Protein AF-A0A5R2MU80-F1 (afdb_monomer_lite)

Foldseek 3Di:
DVVVVVVVCVVVPHLLQAKDKDWAQQDPPPRATDMDIDRPDDPPPVCPPVPQRRCNRVQLSVLVCCVRGVVNPVVSVVSVVVVVVCVVQLADRPSPHDPPGD

pLDDT: mean 88.99, std 12.0, range [54.53, 98.62]

Structure (mmCIF, N/CA/C/O backbone):
data_AF-A0A5R2MU80-F1
#
_entry.id   AF-A0A5R2MU80-F1
#
loop_
_atom_site.group_PDB
_atom_site.id
_atom_site.type_symbol
_atom_site.label_atom_id
_atom_site.label_alt_id
_atom_site.label_comp_id
_atom_site.label_asym_id
_atom_site.label_entity_id
_atom_site.label_seq_id
_atom_site.pdbx_PDB_ins_code
_atom_site.Cartn_x
_atom_site.Cartn_y
_atom_site.Cartn_z
_atom_site.occupancy
_atom_site.B_iso_or_equiv
_atom_site.auth_seq_id
_atom_site.auth_comp_id
_atom_site.auth_asym_id
_atom_site.auth_atom_id
_atom_site.pdbx_PDB_model_num
ATOM 1 N N . GLY A 1 1 ? -6.663 12.376 -14.728 1.00 57.12 1 GLY A N 1
ATOM 2 C CA . GLY A 1 1 ? -5.970 11.432 -13.841 1.00 57.12 1 GLY A CA 1
ATOM 3 C C . GLY A 1 1 ? -6.558 11.608 -12.474 1.00 57.12 1 GLY A C 1
ATOM 4 O O . GLY A 1 1 ? -7.574 10.987 -12.227 1.00 57.12 1 GLY A O 1
ATOM 5 N N . ASP A 1 2 ? -6.031 12.579 -11.736 1.00 64.12 2 ASP A N 1
ATOM 6 C CA . ASP A 1 2 ? -6.426 13.005 -10.383 1.00 64.12 2 ASP A CA 1
ATOM 7 C C . ASP A 1 2 ? -7.927 12.885 -10.057 1.00 64.12 2 ASP A C 1
ATOM 9 O O . ASP A 1 2 ? -8.331 11.991 -9.324 1.00 64.12 2 ASP A O 1
ATOM 13 N N . MET A 1 3 ? -8.793 13.669 -10.714 1.00 57.19 3 MET A N 1
ATOM 14 C CA . MET A 1 3 ? -10.239 13.616 -10.437 1.00 57.19 3 MET A CA 1
ATOM 15 C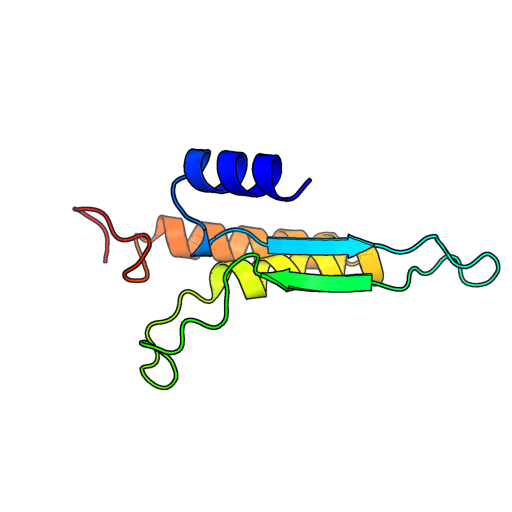 C . MET A 1 3 ? -10.881 12.243 -10.694 1.00 57.19 3 MET A C 1
ATOM 17 O O . MET A 1 3 ? -11.826 11.869 -10.011 1.00 57.19 3 MET A O 1
ATOM 21 N N . LEU A 1 4 ? -10.408 11.488 -11.690 1.00 65.12 4 LEU A N 1
ATOM 22 C CA . LEU A 1 4 ? -10.983 10.175 -12.002 1.00 65.12 4 LEU A CA 1
ATOM 23 C C . LEU A 1 4 ? -10.473 9.097 -11.042 1.00 65.12 4 LEU A C 1
ATOM 25 O O . LEU A 1 4 ? -11.243 8.209 -10.686 1.00 65.12 4 LEU A O 1
ATOM 29 N N . SER A 1 5 ? -9.211 9.178 -10.607 1.00 61.88 5 SER A N 1
ATOM 30 C CA . SER A 1 5 ? -8.675 8.296 -9.567 1.00 61.88 5 SER A CA 1
ATOM 31 C C . SER A 1 5 ? -9.337 8.553 -8.218 1.00 61.88 5 SER A C 1
ATOM 33 O O . SER A 1 5 ? -9.662 7.588 -7.537 1.00 61.88 5 SER A O 1
ATOM 35 N N . ASP A 1 6 ? -9.646 9.807 -7.880 1.00 65.19 6 ASP A N 1
ATOM 36 C CA . ASP A 1 6 ? -10.352 10.155 -6.639 1.00 65.19 6 ASP A CA 1
ATOM 37 C C . ASP A 1 6 ? -11.814 9.678 -6.648 1.00 65.19 6 ASP A C 1
ATOM 39 O O . ASP A 1 6 ? -12.339 9.202 -5.639 1.00 65.19 6 ASP A O 1
ATOM 43 N N . ILE A 1 7 ? -12.484 9.737 -7.804 1.00 67.31 7 ILE A N 1
ATOM 44 C CA . ILE A 1 7 ? -13.837 9.182 -7.958 1.00 67.31 7 ILE A CA 1
ATOM 45 C C . ILE A 1 7 ? -13.807 7.650 -7.877 1.00 67.31 7 ILE A C 1
ATOM 47 O O . ILE A 1 7 ? -14.642 7.056 -7.192 1.00 67.31 7 ILE A O 1
ATOM 51 N N . ALA A 1 8 ? -12.837 7.001 -8.528 1.00 61.78 8 ALA A N 1
ATOM 52 C CA . ALA A 1 8 ? -12.648 5.554 -8.423 1.00 61.78 8 ALA A CA 1
ATOM 53 C C . ALA A 1 8 ? -12.337 5.129 -6.978 1.00 61.78 8 ALA A C 1
ATOM 55 O O . ALA A 1 8 ? -12.857 4.120 -6.506 1.00 61.78 8 ALA A O 1
ATOM 56 N N . ALA A 1 9 ? -11.565 5.946 -6.259 1.00 58.97 9 ALA A N 1
ATOM 57 C CA . ALA A 1 9 ? -11.226 5.745 -4.862 1.00 58.97 9 ALA A CA 1
ATOM 58 C C . ALA A 1 9 ? -12.442 5.774 -3.929 1.00 58.97 9 ALA A C 1
ATOM 60 O O . ALA A 1 9 ? -12.566 4.950 -3.018 1.00 58.97 9 ALA A O 1
ATOM 61 N N . MET A 1 10 ? -13.357 6.715 -4.172 1.00 61.12 10 MET A N 1
ATOM 62 C CA . MET A 1 10 ? -14.629 6.793 -3.452 1.00 61.12 10 MET A CA 1
ATOM 63 C C . MET A 1 10 ? -15.559 5.625 -3.783 1.00 61.12 10 MET A C 1
ATOM 65 O O . MET A 1 10 ? -16.227 5.113 -2.888 1.00 61.12 10 MET A O 1
ATOM 69 N N . LEU A 1 11 ? -15.570 5.157 -5.035 1.00 54.53 11 LEU A N 1
ATOM 70 C CA . LEU A 1 11 ? -16.379 4.008 -5.463 1.00 54.53 11 LEU A CA 1
ATOM 71 C C . LEU A 1 11 ? -15.977 2.699 -4.769 1.00 54.53 11 LEU A C 1
ATOM 73 O O . LEU A 1 11 ? -16.846 1.879 -4.485 1.00 54.53 11 LEU A O 1
ATOM 77 N N . THR A 1 12 ? -14.691 2.507 -4.457 1.00 59.75 12 THR A N 1
ATOM 78 C CA . THR A 1 12 ? -14.203 1.324 -3.723 1.00 59.75 12 THR A CA 1
ATOM 79 C C . THR A 1 12 ? -14.426 1.398 -2.208 1.00 59.75 12 THR A C 1
ATOM 81 O O . THR A 1 12 ? -14.111 0.449 -1.496 1.00 59.75 12 THR A O 1
ATOM 84 N N . GLY A 1 13 ? -14.974 2.506 -1.699 1.00 57.75 13 GLY A N 1
ATOM 85 C CA . GLY A 1 13 ? -15.413 2.647 -0.309 1.00 57.75 13 GLY A CA 1
ATOM 86 C C . GLY A 1 13 ? -14.328 3.023 0.706 1.00 57.75 13 GLY A C 1
ATOM 87 O O . GLY A 1 13 ? -14.673 3.311 1.848 1.00 57.75 13 GLY A O 1
ATOM 88 N N . SER A 1 14 ? -13.042 3.075 0.331 1.00 66.75 14 SER A N 1
ATOM 89 C CA . SER A 1 14 ? -11.984 3.582 1.220 1.00 66.75 14 SER A CA 1
ATOM 90 C C . SER A 1 14 ? -10.730 4.065 0.490 1.00 66.75 14 SER A C 1
ATOM 92 O O . SER A 1 14 ? -10.051 3.292 -0.182 1.00 66.75 14 SER A O 1
ATOM 94 N N . ILE A 1 15 ? -10.363 5.332 0.717 1.00 71.75 15 ILE A N 1
ATOM 95 C CA . ILE A 1 15 ? -9.092 5.923 0.256 1.00 71.75 15 ILE A CA 1
ATOM 96 C C . ILE A 1 15 ? -7.890 5.301 0.986 1.00 71.75 15 ILE A C 1
ATOM 98 O O . ILE A 1 15 ? -6.820 5.164 0.395 1.00 71.75 15 ILE A O 1
ATOM 102 N N . GLY A 1 16 ? -8.057 4.876 2.246 1.00 76.75 16 GLY A N 1
ATOM 103 C CA . GLY A 1 16 ? -6.989 4.284 3.071 1.00 76.75 16 GLY A CA 1
ATOM 104 C C . GLY A 1 16 ? -6.452 2.948 2.544 1.00 76.75 16 GLY A C 1
ATOM 105 O O . GLY A 1 16 ? -5.437 2.446 3.025 1.00 76.75 16 GLY A O 1
ATOM 106 N N . MET A 1 17 ? -7.113 2.392 1.530 1.00 86.44 17 MET A N 1
ATOM 107 C CA . MET A 1 17 ? -6.797 1.108 0.910 1.00 86.44 17 MET A CA 1
ATOM 108 C C . MET A 1 17 ? -6.048 1.234 -0.417 1.00 86.44 17 MET A C 1
ATOM 110 O O . MET A 1 17 ? -5.607 0.222 -0.955 1.00 86.44 17 MET A O 1
ATOM 114 N N . LEU A 1 18 ? -5.922 2.442 -0.971 1.00 88.12 18 LEU A N 1
ATOM 115 C CA . LEU A 1 18 ? -5.524 2.623 -2.363 1.00 88.12 18 LEU A CA 1
ATOM 116 C C . LEU A 1 18 ? -4.034 2.899 -2.507 1.00 88.12 18 LEU A C 1
ATOM 118 O O . LEU A 1 18 ? -3.551 3.950 -2.068 1.00 88.12 18 LEU A O 1
ATOM 122 N N . PRO A 1 19 ? -3.299 1.989 -3.155 1.00 92.38 19 PRO A N 1
ATOM 123 C CA . PRO A 1 19 ? -1.901 2.212 -3.432 1.00 92.38 19 PRO A CA 1
ATOM 124 C C . PRO A 1 19 ? -1.723 3.004 -4.737 1.00 92.38 19 PRO A C 1
ATOM 126 O O . PRO A 1 19 ? -2.607 3.010 -5.597 1.00 92.38 19 PRO A O 1
ATOM 129 N N . SER A 1 20 ? -0.562 3.632 -4.931 1.00 92.25 20 SER A N 1
ATOM 130 C CA . SER A 1 20 ? -0.221 4.273 -6.209 1.00 92.25 20 SER A CA 1
ATOM 131 C C . SER A 1 20 ? 1.220 4.013 -6.657 1.00 92.25 20 SER A C 1
ATOM 133 O O . SER A 1 20 ? 2.113 3.719 -5.856 1.00 92.25 20 SER A O 1
ATOM 135 N N . ALA A 1 21 ? 1.435 4.085 -7.972 1.00 94.88 21 ALA A N 1
ATOM 136 C CA . ALA A 1 21 ? 2.738 3.935 -8.605 1.00 94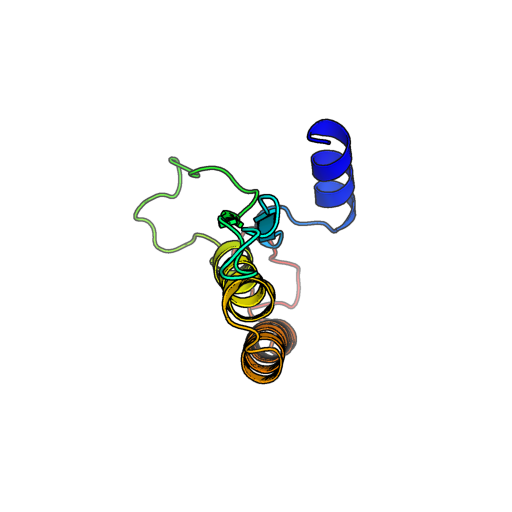.88 21 ALA A CA 1
ATOM 137 C C . ALA A 1 21 ? 2.911 4.970 -9.723 1.00 94.88 21 ALA A C 1
ATOM 139 O O . ALA A 1 21 ? 2.170 4.976 -10.707 1.00 94.88 21 ALA A O 1
ATOM 140 N N . SER A 1 22 ? 3.949 5.791 -9.609 1.00 94.31 22 SER A N 1
ATOM 141 C CA . SER A 1 22 ? 4.408 6.696 -10.661 1.00 94.31 22 SER A CA 1
ATOM 142 C C . SER A 1 22 ? 5.597 6.066 -11.379 1.00 94.31 22 SER A C 1
ATOM 144 O O . SER A 1 22 ? 6.712 6.040 -10.856 1.00 94.31 22 SER A O 1
ATOM 146 N N . LEU A 1 23 ? 5.361 5.526 -12.579 1.00 93.62 23 LEU A N 1
ATOM 147 C CA . LEU A 1 23 ? 6.355 4.771 -13.347 1.00 93.62 23 LEU A CA 1
ATOM 148 C C . LEU A 1 23 ? 6.937 5.605 -14.493 1.00 93.62 23 LEU A C 1
ATOM 150 O O . LEU A 1 23 ? 6.240 5.965 -15.441 1.00 93.62 23 LEU A O 1
ATOM 154 N N . GLY A 1 24 ? 8.245 5.847 -14.448 1.00 92.88 24 GLY A N 1
ATOM 155 C CA . GLY A 1 24 ? 8.983 6.439 -15.558 1.00 92.88 24 GLY A CA 1
ATOM 156 C C . GLY A 1 24 ? 9.142 5.488 -16.750 1.00 92.88 24 GLY A C 1
ATOM 157 O O . GLY A 1 24 ? 8.876 4.278 -16.681 1.00 92.88 24 GLY A O 1
ATOM 158 N N . ALA A 1 25 ? 9.628 6.039 -17.862 1.00 93.50 25 ALA A N 1
ATOM 159 C CA . ALA A 1 25 ? 10.017 5.247 -19.022 1.00 93.50 25 ALA A CA 1
ATOM 160 C C . ALA A 1 25 ? 11.146 4.254 -18.660 1.00 93.50 25 ALA A C 1
ATOM 162 O O . ALA A 1 25 ? 11.990 4.573 -17.814 1.00 93.50 25 ALA A O 1
ATOM 163 N N . PRO A 1 26 ? 11.191 3.062 -19.286 1.00 92.06 26 PRO A N 1
ATOM 164 C CA . PRO A 1 26 ? 12.319 2.155 -19.134 1.00 92.06 26 PRO A CA 1
ATOM 165 C C . PRO A 1 26 ? 13.605 2.814 -19.626 1.00 92.06 26 PRO A C 1
ATOM 167 O O . PRO A 1 26 ? 13.660 3.351 -20.732 1.00 92.06 26 PRO A O 1
ATOM 170 N N . ASP A 1 27 ? 14.656 2.728 -18.825 1.00 92.88 27 ASP A N 1
ATOM 171 C CA . ASP A 1 27 ? 15.989 3.132 -19.231 1.00 92.88 27 ASP A CA 1
ATOM 172 C C . ASP A 1 27 ? 16.468 2.253 -20.397 1.00 92.88 27 ASP A C 1
ATOM 174 O O . ASP A 1 27 ? 16.367 1.023 -20.368 1.00 92.88 27 ASP A O 1
ATOM 178 N N . ALA A 1 28 ? 16.994 2.882 -21.447 1.00 93.31 28 ALA A N 1
ATOM 179 C CA . ALA A 1 28 ? 17.316 2.190 -22.692 1.00 93.31 28 ALA A CA 1
ATOM 180 C C . ALA A 1 28 ? 18.372 1.085 -22.512 1.00 93.31 28 ALA A C 1
ATOM 182 O O . ALA A 1 28 ? 18.311 0.071 -23.219 1.00 93.31 28 ALA A O 1
ATOM 183 N N . LYS A 1 29 ? 19.300 1.273 -21.561 1.00 93.75 29 LYS A N 1
ATOM 184 C CA . LYS A 1 29 ? 20.443 0.386 -21.312 1.00 93.75 29 LYS A CA 1
ATOM 185 C C . LYS A 1 29 ? 20.120 -0.675 -20.267 1.00 93.75 29 LYS A C 1
ATOM 187 O O . LYS A 1 29 ? 20.360 -1.853 -20.493 1.00 93.75 29 LYS A O 1
ATOM 192 N N . THR A 1 30 ? 19.572 -0.259 -19.133 1.00 91.50 30 THR A N 1
ATOM 193 C CA . THR A 1 30 ? 19.337 -1.129 -17.972 1.00 91.50 30 THR A CA 1
ATOM 194 C C . THR A 1 30 ? 17.963 -1.789 -17.987 1.00 91.50 30 THR A C 1
ATOM 196 O O . THR A 1 30 ? 17.732 -2.703 -17.201 1.00 91.50 30 THR A O 1
ATOM 199 N N . LYS A 1 31 ? 17.041 -1.315 -18.840 1.00 88.75 31 LYS A N 1
ATOM 200 C CA . LYS A 1 31 ? 15.617 -1.701 -18.895 1.00 88.75 31 LYS A CA 1
ATOM 201 C C . LYS A 1 31 ? 14.830 -1.448 -17.601 1.00 88.75 31 LYS A C 1
ATOM 203 O O . LYS A 1 31 ? 13.628 -1.698 -17.568 1.00 88.75 31 LYS A O 1
ATOM 208 N N . LYS A 1 32 ? 15.469 -0.903 -16.562 1.00 87.81 32 LYS A N 1
ATOM 209 C CA . LYS A 1 32 ? 14.838 -0.529 -15.293 1.00 87.81 32 LYS A CA 1
ATOM 210 C C . LYS A 1 32 ? 14.102 0.797 -15.430 1.00 87.81 32 LYS A C 1
ATOM 212 O O . LYS A 1 32 ? 14.452 1.631 -16.260 1.00 87.81 32 LYS A O 1
ATOM 217 N N . ARG A 1 33 ? 13.094 1.012 -14.590 1.00 90.56 33 ARG A N 1
ATOM 218 C CA . ARG A 1 33 ? 12.343 2.270 -14.522 1.00 90.56 33 ARG A CA 1
ATOM 219 C C . ARG A 1 33 ? 12.757 3.041 -13.276 1.00 90.56 33 ARG A C 1
ATOM 221 O O . ARG A 1 33 ? 12.989 2.444 -12.228 1.00 90.56 33 ARG A O 1
ATOM 228 N N . LYS A 1 34 ? 12.799 4.369 -13.373 1.00 93.19 34 LYS A N 1
ATOM 229 C CA . LYS A 1 34 ? 12.668 5.212 -12.178 1.00 93.19 34 LYS A CA 1
ATOM 230 C C . LYS A 1 34 ? 11.205 5.151 -11.753 1.00 93.19 34 LYS A C 1
ATOM 232 O O . LYS A 1 34 ? 10.334 5.332 -12.603 1.00 93.19 34 LYS A O 1
ATOM 237 N N . ALA A 1 35 ? 10.946 4.866 -10.486 1.00 95.69 35 ALA A N 1
ATOM 238 C CA . ALA A 1 35 ? 9.595 4.698 -9.979 1.00 95.69 35 ALA A CA 1
ATOM 239 C C . ALA A 1 35 ? 9.464 5.291 -8.576 1.00 95.69 35 ALA A C 1
ATOM 241 O O . ALA A 1 35 ? 10.417 5.235 -7.796 1.00 95.69 35 ALA A O 1
ATOM 242 N N . LEU A 1 36 ? 8.287 5.836 -8.283 1.00 96.62 36 LEU A N 1
ATOM 243 C CA . LEU A 1 36 ? 7.861 6.263 -6.953 1.00 96.62 36 LEU A CA 1
ATOM 244 C C . LEU A 1 36 ? 6.582 5.501 -6.598 1.00 96.62 36 LEU A C 1
ATOM 246 O O . LEU A 1 36 ? 5.687 5.387 -7.434 1.00 96.62 36 LEU A O 1
ATOM 250 N N . TYR A 1 37 ? 6.522 4.973 -5.379 1.00 96.69 37 TYR A N 1
ATOM 251 C CA . TYR A 1 37 ? 5.377 4.234 -4.860 1.00 96.69 37 TYR A CA 1
ATOM 252 C C . TYR A 1 37 ? 4.948 4.877 -3.552 1.00 96.69 37 TYR A C 1
ATOM 254 O O . TYR A 1 37 ? 5.770 5.029 -2.647 1.00 96.69 37 TYR A O 1
ATOM 262 N N . GLU A 1 38 ? 3.682 5.254 -3.468 1.00 96.12 38 GLU A N 1
ATOM 263 C CA . GLU A 1 38 ? 3.123 5.975 -2.329 1.00 96.12 38 GLU A CA 1
ATOM 264 C C . GLU A 1 38 ? 1.621 5.687 -2.206 1.00 96.12 38 GLU A C 1
ATOM 266 O O . GLU A 1 38 ? 0.969 5.404 -3.218 1.00 96.12 38 GLU A O 1
ATOM 271 N N . PRO A 1 39 ? 1.047 5.732 -0.995 1.00 93.25 39 PRO A N 1
ATOM 272 C CA . PRO A 1 39 ? -0.394 5.647 -0.835 1.00 93.25 39 PRO A CA 1
ATOM 273 C C . PRO A 1 39 ? -1.062 6.882 -1.444 1.00 93.25 39 PRO A C 1
ATOM 275 O O . PRO A 1 39 ? -0.490 7.968 -1.438 1.00 93.25 39 PRO A O 1
ATOM 278 N N . VAL A 1 40 ? -2.302 6.735 -1.917 1.00 89.25 40 VAL A N 1
ATOM 279 C CA . VAL A 1 40 ? -3.082 7.881 -2.425 1.00 89.25 40 VAL A CA 1
ATOM 280 C C . VAL A 1 40 ? -3.483 8.834 -1.290 1.00 89.25 40 VAL A C 1
ATOM 282 O O . VAL A 1 40 ? -3.671 10.029 -1.508 1.00 89.25 40 VAL A O 1
ATOM 285 N N . HIS A 1 41 ? -3.632 8.326 -0.062 1.00 87.31 41 HIS A N 1
ATOM 286 C CA . HIS A 1 41 ? -4.032 9.155 1.071 1.00 87.31 41 HIS A CA 1
ATOM 287 C C . HIS A 1 41 ? -2.953 10.184 1.452 1.00 87.31 41 HIS A C 1
ATOM 289 O O . HIS A 1 41 ? -1.753 9.934 1.364 1.00 87.31 41 HIS A O 1
ATOM 295 N N . GLY A 1 42 ? -3.392 11.336 1.966 1.00 89.38 42 GLY A N 1
ATOM 296 C CA . GLY A 1 42 ? -2.500 12.372 2.490 1.00 89.38 42 GLY A CA 1
ATOM 297 C C . GLY A 1 42 ? -1.869 12.019 3.844 1.00 89.38 42 GLY A C 1
ATOM 298 O O . GLY A 1 42 ? -1.970 10.899 4.344 1.00 89.38 42 GLY A O 1
ATOM 299 N N . SER A 1 43 ? -1.240 13.010 4.476 1.00 91.06 43 SER A N 1
ATOM 300 C CA . SER A 1 43 ? -0.474 12.839 5.722 1.00 91.06 43 SER A CA 1
ATOM 301 C C . SER A 1 43 ? -1.308 12.626 6.993 1.00 91.06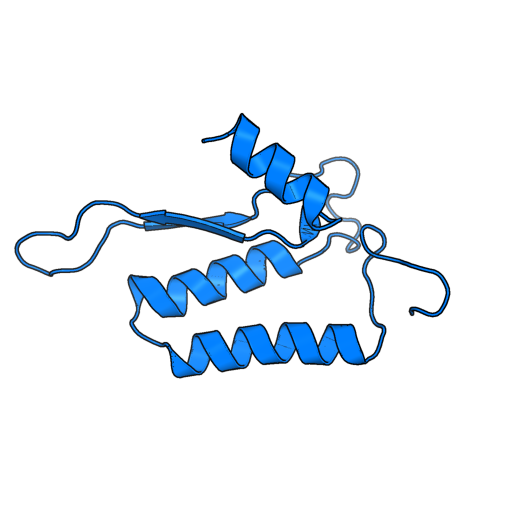 43 SER A C 1
ATOM 303 O O . SER A 1 43 ? -0.739 12.244 8.012 1.00 91.06 43 SER A O 1
ATOM 305 N N . ALA A 1 44 ? -2.622 12.885 6.950 1.00 91.06 44 ALA A N 1
ATOM 306 C CA . ALA A 1 44 ? -3.556 12.754 8.078 1.00 91.06 44 ALA A CA 1
ATOM 307 C C . ALA A 1 44 ? -3.000 13.329 9.413 1.00 91.06 44 ALA A C 1
ATOM 309 O O . ALA A 1 44 ? -2.805 12.601 10.394 1.00 91.06 44 ALA A O 1
ATOM 310 N N . PRO A 1 45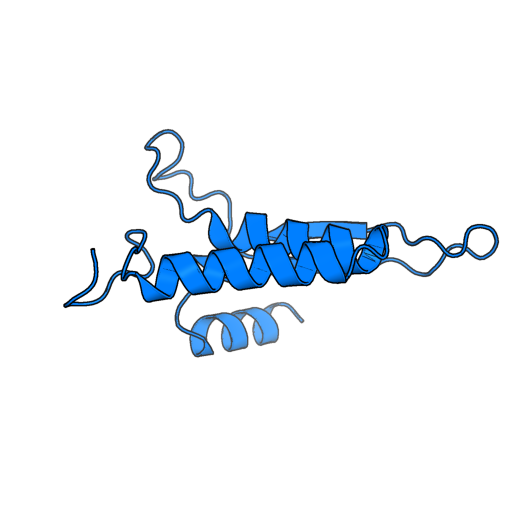 ? -2.685 14.642 9.460 1.00 91.44 45 PRO A N 1
ATOM 311 C CA . PRO A 1 45 ? -1.961 15.255 10.579 1.00 91.44 45 PRO A CA 1
ATOM 312 C C . PRO A 1 45 ? -2.733 15.210 11.905 1.00 91.44 45 PRO A C 1
ATOM 314 O O . PRO A 1 45 ? -2.133 15.213 12.976 1.00 91.44 45 PRO A O 1
ATOM 317 N N . ASP A 1 46 ? -4.058 15.133 11.845 1.00 93.06 46 ASP A N 1
ATOM 318 C CA . ASP A 1 46 ? -4.957 15.010 12.988 1.00 93.06 46 ASP A CA 1
ATOM 319 C C . ASP A 1 46 ? -4.826 13.665 13.725 1.00 93.06 46 ASP A C 1
ATOM 321 O O . ASP A 1 46 ? -5.156 13.590 14.914 1.00 93.06 46 ASP A O 1
ATOM 325 N N . ILE A 1 47 ? -4.317 12.614 13.069 1.00 93.62 47 ILE A N 1
ATOM 326 C CA . ILE A 1 47 ? -4.087 11.284 13.662 1.00 93.62 47 ILE A CA 1
ATOM 327 C C . ILE A 1 47 ? -2.609 10.875 13.739 1.00 93.62 47 ILE A C 1
ATOM 329 O O . ILE A 1 47 ? -2.295 9.800 14.263 1.00 93.62 47 ILE A O 1
ATOM 333 N N . ALA A 1 48 ? -1.694 11.723 13.268 1.00 95.19 48 ALA A N 1
ATOM 334 C CA . ALA A 1 48 ? -0.260 11.472 13.340 1.00 95.19 48 ALA A CA 1
ATOM 335 C C . ALA A 1 48 ? 0.194 11.222 14.793 1.00 95.19 48 ALA A C 1
ATOM 337 O O . ALA A 1 48 ? -0.218 11.908 15.728 1.00 95.19 48 ALA A O 1
ATOM 338 N N . GLY A 1 49 ? 1.024 10.194 14.993 1.00 95.69 49 GLY A N 1
ATOM 339 C CA . GLY A 1 49 ? 1.527 9.800 16.315 1.00 95.69 49 GLY A CA 1
ATOM 340 C C . GLY A 1 49 ? 0.528 9.051 17.208 1.00 95.69 49 GLY A C 1
ATOM 341 O O . GLY A 1 49 ? 0.903 8.635 18.300 1.00 95.69 49 GLY A O 1
ATOM 342 N N . LYS A 1 50 ? -0.717 8.828 16.762 1.00 95.38 50 LYS A N 1
ATOM 343 C CA . LYS A 1 50 ? -1.742 8.120 17.554 1.00 95.38 50 LYS A CA 1
ATOM 344 C C . LYS A 1 50 ? -1.780 6.606 17.326 1.00 95.38 50 LYS A C 1
ATOM 346 O O . LYS A 1 50 ? -2.511 5.918 18.024 1.00 95.38 50 LYS A O 1
ATOM 351 N N . GLY A 1 51 ? -1.035 6.089 16.345 1.00 93.88 51 GLY A N 1
ATOM 352 C CA . GLY A 1 51 ? -0.976 4.650 16.050 1.00 93.88 51 GLY A CA 1
ATOM 353 C C . GLY A 1 51 ? -2.268 4.054 15.475 1.00 93.88 51 GLY A C 1
ATOM 354 O O . GLY A 1 51 ? -2.456 2.848 15.553 1.00 93.88 51 GLY A O 1
ATOM 355 N N . ILE A 1 52 ? -3.158 4.883 14.917 1.00 93.69 52 ILE A N 1
ATOM 356 C CA . ILE A 1 52 ? -4.481 4.469 14.404 1.00 93.69 52 ILE A CA 1
ATOM 357 C C . ILE A 1 52 ? -4.633 4.610 12.882 1.00 93.69 52 ILE A C 1
ATOM 359 O O . ILE A 1 52 ? -5.731 4.435 12.361 1.00 93.69 52 ILE A O 1
ATOM 363 N N . ALA A 1 53 ? -3.566 4.986 12.173 1.00 94.06 53 ALA A N 1
ATOM 364 C CA . ALA A 1 53 ? -3.595 5.123 10.720 1.00 94.06 53 ALA A CA 1
ATOM 365 C C . ALA A 1 53 ? -3.710 3.749 10.045 1.00 94.06 53 ALA A C 1
ATOM 367 O O . ALA A 1 53 ? -3.101 2.783 10.504 1.00 94.06 53 ALA A O 1
ATOM 368 N N . ASN A 1 54 ? -4.452 3.679 8.939 1.00 94.44 54 ASN A N 1
ATOM 369 C CA . ASN A 1 54 ? -4.530 2.488 8.101 1.00 94.44 54 ASN A CA 1
ATOM 370 C C . ASN A 1 54 ? -3.227 2.302 7.310 1.00 94.44 54 ASN A C 1
ATOM 372 O O . ASN A 1 54 ? -2.911 3.150 6.475 1.00 94.44 54 ASN A O 1
ATOM 376 N N . PRO A 1 55 ? -2.457 1.223 7.534 1.00 95.44 55 PRO A N 1
ATOM 377 C CA . PRO A 1 55 ? -1.191 1.029 6.837 1.00 95.44 55 PRO A CA 1
ATOM 378 C C . PRO A 1 55 ? -1.357 0.393 5.447 1.00 95.44 55 PRO A C 1
ATOM 380 O O . PRO A 1 55 ? -0.374 0.282 4.711 1.00 95.44 55 PRO A O 1
ATOM 383 N N . ILE A 1 56 ? -2.561 -0.063 5.084 1.00 96.12 56 ILE A N 1
ATOM 384 C CA . ILE A 1 56 ? -2.761 -0.979 3.956 1.00 96.12 56 ILE A CA 1
ATOM 385 C C . ILE A 1 56 ? -2.347 -0.350 2.624 1.00 96.12 56 ILE A C 1
ATOM 387 O O . ILE A 1 56 ? -1.594 -0.983 1.885 1.00 96.12 56 ILE A O 1
ATOM 391 N N . ALA A 1 57 ? -2.749 0.890 2.329 1.00 95.00 57 ALA A N 1
ATOM 392 C CA . ALA A 1 57 ? -2.362 1.561 1.085 1.00 95.00 57 ALA A CA 1
ATOM 393 C C . ALA A 1 57 ? -0.836 1.647 0.899 1.00 95.00 57 ALA A C 1
ATOM 395 O O . ALA A 1 57 ? -0.328 1.430 -0.204 1.00 95.00 57 ALA A O 1
ATOM 396 N N . MET A 1 58 ? -0.082 1.918 1.970 1.00 97.06 58 MET A N 1
ATOM 397 C CA . MET A 1 58 ? 1.382 1.977 1.903 1.00 97.06 58 MET A CA 1
ATOM 398 C C . MET A 1 58 ? 1.987 0.584 1.676 1.00 97.06 58 MET A C 1
ATOM 400 O O . MET A 1 58 ? 2.885 0.427 0.847 1.00 97.06 58 MET A O 1
ATOM 404 N N . ILE A 1 59 ? 1.477 -0.442 2.363 1.00 97.81 59 ILE A N 1
ATOM 405 C CA . ILE A 1 59 ? 1.942 -1.829 2.191 1.00 97.81 59 ILE A CA 1
ATOM 406 C C . ILE A 1 59 ? 1.636 -2.329 0.770 1.00 97.81 59 ILE A C 1
ATOM 408 O O . ILE A 1 59 ? 2.504 -2.907 0.118 1.00 97.81 59 ILE A O 1
ATOM 412 N N . ALA A 1 60 ? 0.444 -2.054 0.242 1.00 97.06 60 ALA A N 1
ATOM 413 C CA . ALA A 1 60 ? 0.085 -2.392 -1.133 1.00 97.06 60 ALA A CA 1
ATOM 414 C C . ALA A 1 60 ? 0.911 -1.591 -2.165 1.00 97.06 60 ALA A C 1
ATOM 416 O O . ALA A 1 60 ? 1.281 -2.117 -3.215 1.00 97.06 60 ALA A O 1
ATOM 417 N N . SER A 1 61 ? 1.306 -0.352 -1.849 1.00 97.31 61 SER A N 1
ATOM 418 C CA . SER A 1 61 ? 2.255 0.416 -2.674 1.00 97.31 61 SER A CA 1
ATOM 419 C C . SER A 1 61 ? 3.630 -0.249 -2.720 1.00 97.31 61 SER A C 1
ATOM 421 O O . SER A 1 61 ? 4.272 -0.302 -3.772 1.00 97.31 61 SER A O 1
ATOM 423 N N . PHE A 1 62 ? 4.064 -0.844 -1.608 1.00 98.12 62 PHE A N 1
ATOM 424 C CA . PHE A 1 62 ? 5.271 -1.662 -1.584 1.00 98.12 62 PHE A CA 1
ATOM 425 C C . PHE A 1 62 ? 5.122 -2.962 -2.397 1.00 98.12 62 PHE A C 1
ATOM 427 O O . PHE A 1 62 ? 6.063 -3.336 -3.096 1.00 98.12 62 PHE A O 1
ATOM 434 N N . ALA A 1 63 ? 3.945 -3.598 -2.408 1.00 98.19 63 ALA A N 1
ATOM 435 C CA . ALA A 1 63 ? 3.676 -4.749 -3.280 1.00 98.19 63 ALA A CA 1
ATOM 436 C C . ALA A 1 63 ? 3.858 -4.389 -4.768 1.00 98.19 63 ALA A C 1
ATOM 438 O O . ALA A 1 63 ? 4.529 -5.106 -5.513 1.00 98.19 63 ALA A O 1
ATOM 439 N N . MET A 1 64 ? 3.379 -3.214 -5.190 1.00 97.56 64 MET A N 1
ATOM 440 C CA . MET A 1 64 ? 3.652 -2.700 -6.537 1.00 97.56 64 MET A CA 1
ATOM 441 C C . MET A 1 64 ? 5.142 -2.457 -6.794 1.00 97.56 64 MET A C 1
ATOM 443 O O . MET A 1 64 ? 5.613 -2.717 -7.900 1.00 97.56 64 MET A O 1
ATOM 447 N N . CYS A 1 65 ? 5.905 -2.007 -5.796 1.00 97.50 65 CYS A N 1
ATOM 448 C CA . CYS A 1 65 ? 7.356 -1.859 -5.916 1.00 97.50 65 CYS A CA 1
ATOM 449 C C . CYS A 1 65 ? 8.049 -3.202 -6.186 1.00 97.50 65 CYS A C 1
ATOM 451 O O . CYS A 1 65 ? 8.838 -3.310 -7.131 1.00 97.50 65 CYS A O 1
ATOM 453 N N . LEU A 1 66 ? 7.707 -4.237 -5.413 1.00 97.81 66 LEU A N 1
ATOM 454 C CA . LEU A 1 66 ? 8.190 -5.605 -5.627 1.00 97.81 66 LEU A CA 1
ATOM 455 C C . LEU A 1 66 ? 7.874 -6.079 -7.050 1.00 97.81 66 LEU A C 1
ATOM 457 O O . LEU A 1 66 ? 8.771 -6.517 -7.778 1.00 97.81 66 LEU A O 1
ATOM 461 N N . ARG A 1 67 ? 6.625 -5.890 -7.485 1.00 96.75 67 ARG A N 1
ATOM 462 C CA . ARG A 1 67 ? 6.150 -6.330 -8.799 1.00 96.75 67 ARG A CA 1
ATOM 463 C C . ARG A 1 67 ? 6.829 -5.588 -9.954 1.00 96.75 67 ARG A C 1
ATOM 465 O O . ARG A 1 67 ? 7.369 -6.220 -10.860 1.00 96.75 67 ARG A O 1
ATOM 472 N N . TYR A 1 68 ? 6.815 -4.257 -9.940 1.00 94.88 68 TYR A N 1
ATOM 473 C CA . TYR A 1 68 ? 7.194 -3.444 -11.102 1.00 94.88 68 TYR A CA 1
ATOM 474 C C . TYR A 1 68 ? 8.671 -3.049 -11.142 1.00 94.88 68 TYR A C 1
ATOM 476 O O . TYR A 1 68 ? 9.226 -2.915 -12.235 1.00 94.88 68 TYR A O 1
ATOM 484 N N . SER A 1 69 ? 9.318 -2.852 -9.988 1.00 95.12 69 SER A N 1
ATOM 485 C CA . SER A 1 69 ? 10.737 -2.465 -9.937 1.00 95.12 69 SER A CA 1
ATOM 486 C C . SER A 1 69 ? 11.674 -3.656 -9.771 1.00 95.12 69 SER A C 1
ATOM 488 O O . SER A 1 69 ? 12.784 -3.624 -10.308 1.00 95.12 69 SER A O 1
ATOM 490 N N . PHE A 1 70 ? 11.249 -4.684 -9.032 1.00 94.56 70 PHE A N 1
ATOM 491 C CA . PHE A 1 70 ? 12.105 -5.824 -8.694 1.00 94.56 70 PHE A CA 1
ATOM 492 C C . PHE A 1 70 ? 11.756 -7.112 -9.444 1.00 94.56 70 PHE A C 1
ATOM 494 O O . PHE A 1 70 ? 12.564 -8.035 -9.439 1.00 94.56 70 PHE A O 1
ATOM 501 N N . GLY A 1 71 ? 10.604 -7.178 -10.122 1.00 94.94 71 GLY A N 1
ATOM 502 C CA . GLY A 1 71 ? 10.151 -8.400 -10.796 1.00 94.94 71 GLY A CA 1
ATOM 503 C C . GLY A 1 71 ? 9.820 -9.538 -9.825 1.00 94.94 71 GLY A C 1
ATOM 504 O O . GLY A 1 71 ? 9.736 -10.691 -10.236 1.00 94.94 71 GLY A O 1
ATOM 505 N N . MET A 1 72 ? 9.642 -9.211 -8.546 1.00 98.00 72 MET A N 1
ATOM 506 C CA . MET A 1 72 ? 9.342 -10.127 -7.446 1.00 98.00 72 MET A CA 1
ATOM 507 C C . MET A 1 72 ? 7.827 -10.322 -7.353 1.00 98.00 72 MET A C 1
ATOM 509 O O . MET A 1 72 ? 7.160 -9.803 -6.457 1.00 98.00 72 MET A O 1
ATOM 513 N N . VAL A 1 73 ? 7.273 -10.969 -8.380 1.00 98.06 73 VAL A N 1
ATOM 514 C CA . VAL A 1 73 ? 5.822 -11.135 -8.553 1.00 98.06 73 VAL A CA 1
ATOM 515 C C . VAL A 1 73 ? 5.245 -12.029 -7.457 1.00 98.06 73 VAL A C 1
ATOM 517 O O . VAL A 1 73 ? 4.264 -11.646 -6.828 1.00 98.06 73 VAL A O 1
ATOM 520 N N . ASP A 1 74 ? 5.899 -13.152 -7.161 1.00 98.50 74 ASP A N 1
ATOM 521 C CA . ASP A 1 74 ? 5.434 -14.107 -6.152 1.00 98.50 74 ASP A CA 1
ATOM 522 C C . ASP A 1 74 ? 5.410 -13.489 -4.744 1.00 98.50 74 ASP A C 1
ATOM 524 O O . ASP A 1 74 ? 4.523 -13.774 -3.937 1.00 98.50 74 ASP A O 1
ATOM 528 N N . GLU A 1 75 ? 6.386 -12.642 -4.416 1.00 98.56 75 GLU A N 1
ATOM 529 C CA . GLU A 1 75 ? 6.434 -11.929 -3.141 1.00 98.56 75 GLU A CA 1
ATOM 530 C C . GLU A 1 75 ? 5.378 -10.827 -3.057 1.00 98.56 75 GLU A C 1
ATOM 532 O O . GLU A 1 75 ? 4.777 -10.648 -1.996 1.00 98.56 75 GLU A O 1
ATOM 537 N N . ALA A 1 76 ? 5.123 -10.120 -4.162 1.00 98.38 76 ALA A N 1
ATOM 538 C CA . ALA A 1 76 ? 4.035 -9.151 -4.239 1.00 98.38 76 ALA A CA 1
ATOM 539 C C . ALA A 1 76 ? 2.674 -9.831 -4.015 1.00 98.38 76 ALA A C 1
ATOM 541 O O . ALA A 1 76 ? 1.906 -9.380 -3.166 1.00 98.38 76 ALA A O 1
ATOM 542 N N . ASP A 1 77 ? 2.421 -10.956 -4.692 1.00 98.06 77 ASP A N 1
ATOM 543 C CA . ASP A 1 77 ? 1.181 -11.729 -4.558 1.00 98.06 77 ASP A CA 1
ATOM 544 C C . ASP A 1 77 ? 0.998 -12.247 -3.120 1.00 98.06 77 ASP A C 1
ATOM 546 O O . ASP A 1 77 ? -0.090 -12.152 -2.550 1.00 98.06 77 ASP A O 1
ATOM 550 N N . LYS A 1 78 ? 2.068 -12.746 -2.481 1.00 98.62 78 LYS A N 1
ATOM 551 C CA . LYS A 1 78 ? 2.030 -13.171 -1.067 1.00 98.62 78 LYS A CA 1
ATOM 552 C C . LYS A 1 78 ? 1.716 -12.014 -0.118 1.00 98.62 78 LYS A C 1
ATOM 554 O O . LYS A 1 78 ? 0.986 -12.207 0.858 1.00 98.62 78 LYS A O 1
ATOM 559 N N . LEU A 1 79 ? 2.267 -10.828 -0.375 1.00 98.19 79 LEU A N 1
ATOM 560 C CA . LEU A 1 79 ? 2.010 -9.644 0.442 1.00 98.19 79 LEU A CA 1
ATOM 561 C C . LEU A 1 79 ? 0.551 -9.184 0.311 1.00 98.19 79 LEU A C 1
ATOM 563 O O . LEU A 1 79 ? -0.103 -8.935 1.323 1.00 98.19 79 LEU A O 1
ATOM 567 N N . GLU A 1 80 ? 0.020 -9.143 -0.911 1.00 97.44 80 GLU A N 1
ATOM 568 C CA . GLU A 1 80 ? -1.385 -8.814 -1.185 1.00 97.44 80 GLU A CA 1
ATOM 569 C C . GLU A 1 80 ? -2.342 -9.849 -0.569 1.00 97.44 80 GLU A C 1
ATOM 571 O O . GLU A 1 80 ? -3.314 -9.481 0.093 1.00 97.44 80 GLU A O 1
ATOM 576 N N . ALA A 1 81 ? -2.024 -11.142 -0.683 1.00 98.00 81 ALA A N 1
ATOM 577 C CA . ALA A 1 81 ? -2.787 -12.210 -0.036 1.00 98.00 81 ALA A CA 1
ATOM 578 C C . ALA A 1 81 ? -2.781 -12.089 1.497 1.00 98.00 81 ALA A C 1
ATOM 580 O O . ALA A 1 81 ? -3.781 -12.387 2.145 1.00 98.00 81 ALA A O 1
ATOM 581 N N . S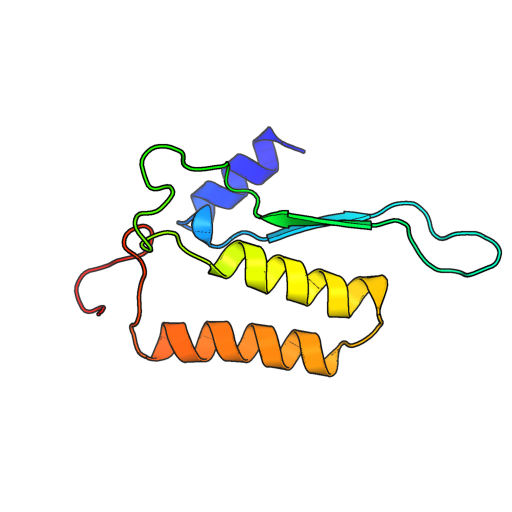ER A 1 82 ? -1.681 -11.615 2.088 1.00 98.00 82 SER A N 1
ATOM 582 C CA . SER A 1 82 ? -1.596 -11.391 3.536 1.00 98.00 82 SER A CA 1
ATOM 583 C C . SER A 1 82 ? -2.496 -10.238 3.989 1.00 98.00 82 SER A C 1
ATOM 585 O O . SER A 1 82 ? -3.128 -10.338 5.039 1.00 98.00 82 SER A O 1
ATOM 587 N N . ILE A 1 83 ? -2.607 -9.170 3.188 1.00 96.44 83 ILE A N 1
ATOM 588 C CA . ILE A 1 83 ? -3.571 -8.086 3.435 1.00 96.44 83 ILE A CA 1
ATOM 589 C C . ILE A 1 83 ? -4.998 -8.648 3.417 1.00 96.44 83 ILE A C 1
ATOM 591 O O . ILE A 1 83 ? -5.756 -8.412 4.358 1.00 96.44 83 ILE A O 1
ATOM 595 N N . ALA A 1 84 ? -5.348 -9.423 2.385 1.00 95.44 84 ALA A N 1
ATOM 596 C CA . ALA A 1 84 ? -6.667 -10.046 2.278 1.00 95.44 84 ALA A CA 1
ATOM 597 C C . ALA A 1 84 ? -6.962 -10.960 3.478 1.00 95.44 84 ALA A C 1
ATOM 599 O O . ALA A 1 84 ? -7.991 -10.804 4.125 1.00 95.44 84 ALA A O 1
ATOM 600 N N . ALA A 1 85 ? -6.015 -11.820 3.863 1.00 97.56 85 ALA A N 1
ATOM 601 C CA . ALA A 1 85 ? -6.170 -12.731 4.994 1.00 97.56 85 ALA A CA 1
ATOM 602 C C . ALA A 1 85 ? -6.383 -12.011 6.339 1.00 97.56 85 ALA A C 1
ATOM 604 O O . ALA A 1 85 ? -7.100 -12.518 7.202 1.00 97.56 85 ALA A O 1
ATOM 605 N N . VAL A 1 86 ? -5.771 -10.839 6.546 1.00 95.81 86 VAL A N 1
ATOM 606 C CA . VAL A 1 86 ? -6.020 -10.002 7.735 1.00 95.81 86 VAL A CA 1
ATOM 607 C C . VAL A 1 86 ? -7.430 -9.412 7.696 1.00 95.81 86 VAL A C 1
ATOM 609 O O . VAL A 1 86 ? -8.124 -9.391 8.712 1.00 95.81 86 VAL A O 1
ATOM 612 N N . LEU A 1 87 ? -7.885 -8.968 6.524 1.00 93.81 87 LEU A N 1
ATOM 613 C CA . LEU A 1 87 ? -9.232 -8.425 6.370 1.00 93.81 87 LEU A CA 1
ATOM 614 C C . LEU A 1 87 ? -10.316 -9.506 6.494 1.00 93.81 87 LEU A C 1
ATOM 616 O O . LEU A 1 87 ? -11.382 -9.230 7.049 1.00 93.81 87 LEU A O 1
ATOM 620 N N . ASP A 1 88 ? -10.046 -10.732 6.060 1.00 94.12 88 ASP A N 1
ATOM 621 C CA . ASP A 1 88 ? -10.957 -11.875 6.202 1.00 94.12 88 ASP A CA 1
ATOM 622 C C . ASP A 1 88 ? -11.145 -12.300 7.666 1.00 94.12 88 ASP A C 1
ATOM 624 O O . ASP A 1 88 ? -12.194 -12.824 8.034 1.00 94.12 88 ASP A O 1
ATOM 628 N N . GLN A 1 89 ? -10.177 -11.996 8.538 1.00 95.12 89 GLN A N 1
ATOM 629 C CA . GLN A 1 89 ? -10.312 -12.160 9.994 1.00 95.12 89 GLN A CA 1
ATOM 630 C C . GLN A 1 89 ? -11.216 -11.097 10.641 1.00 95.12 89 GLN A C 1
ATOM 632 O O . GLN A 1 89 ? -11.414 -11.105 11.853 1.00 95.12 89 GLN A O 1
ATOM 637 N N . GLY A 1 90 ? -11.753 -10.164 9.851 1.00 93.44 90 GLY A N 1
ATOM 638 C CA . GLY A 1 90 ? -12.613 -9.086 10.327 1.00 93.44 90 GLY A CA 1
ATOM 639 C C . GLY A 1 90 ? -11.866 -7.915 10.965 1.00 93.44 90 GLY A C 1
ATOM 640 O O . GLY A 1 90 ? -12.520 -6.996 11.439 1.00 93.44 90 GLY A O 1
ATOM 641 N N . LEU A 1 91 ? -10.528 -7.904 10.953 1.00 94.31 91 LEU A N 1
ATOM 642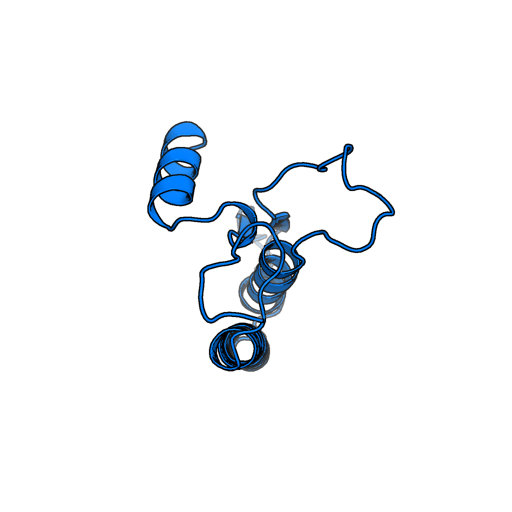 C CA . LEU A 1 91 ? -9.722 -6.829 11.539 1.00 94.31 91 LEU A CA 1
ATOM 643 C C . LEU A 1 91 ? -9.806 -5.558 10.689 1.00 94.31 91 LEU A C 1
ATOM 645 O O . LEU A 1 91 ? -9.553 -5.600 9.479 1.00 94.31 91 LEU A O 1
ATOM 649 N N . ARG A 1 92 ? -10.163 -4.422 11.290 1.00 94.12 92 ARG A N 1
ATOM 650 C CA . ARG A 1 92 ? -10.316 -3.141 10.583 1.00 94.12 92 ARG A CA 1
ATOM 651 C C . ARG A 1 92 ? -9.684 -1.994 11.360 1.00 94.12 92 ARG A C 1
ATOM 653 O O . ARG A 1 92 ? -9.870 -1.845 12.562 1.00 94.12 92 ARG A O 1
ATOM 660 N N . THR A 1 93 ? -8.996 -1.105 10.649 1.00 93.44 93 THR A N 1
ATOM 661 C CA . THR A 1 93 ? -8.738 0.240 11.166 1.00 93.44 93 THR A CA 1
ATOM 662 C C . THR A 1 93 ? -10.010 1.081 11.101 1.00 93.44 93 THR A C 1
ATOM 664 O O . THR A 1 93 ? -10.967 0.764 10.390 1.00 93.44 93 THR A O 1
ATOM 667 N N . LYS A 1 94 ? -10.034 2.170 11.874 1.00 90.31 94 LYS A N 1
ATOM 668 C CA . LYS A 1 94 ? -11.238 2.983 12.097 1.00 90.31 94 LYS A CA 1
ATOM 669 C C . LYS A 1 94 ? -11.884 3.506 10.805 1.00 90.31 94 LYS A C 1
ATOM 671 O O . LYS A 1 94 ? -13.099 3.651 10.755 1.00 90.31 94 LYS A O 1
ATOM 676 N N . ASP A 1 95 ? -11.087 3.798 9.786 1.00 88.00 95 ASP A N 1
ATOM 677 C CA . ASP A 1 95 ? -11.513 4.318 8.481 1.00 88.00 95 ASP A CA 1
ATOM 678 C C . ASP A 1 95 ? -12.268 3.298 7.612 1.00 88.00 95 ASP A C 1
ATOM 680 O O . ASP A 1 95 ? -13.018 3.706 6.731 1.00 88.00 95 ASP A O 1
ATOM 684 N N . ILE A 1 96 ? -12.103 1.995 7.864 1.00 90.56 96 ILE A N 1
ATOM 685 C CA . ILE A 1 96 ? -12.764 0.903 7.124 1.00 90.56 96 ILE A CA 1
ATOM 686 C C . ILE A 1 96 ? -13.628 0.008 8.019 1.00 90.56 96 ILE A C 1
ATOM 688 O O . ILE A 1 96 ? -14.022 -1.091 7.624 1.00 90.56 96 ILE A O 1
ATOM 692 N N . PHE A 1 97 ? -13.903 0.450 9.243 1.00 91.44 97 PHE A N 1
ATOM 693 C CA . PHE A 1 97 ? -14.696 -0.306 10.200 1.00 91.44 97 PHE A CA 1
ATOM 694 C C . PHE A 1 97 ? -16.170 -0.380 9.775 1.00 91.44 97 PHE A C 1
ATOM 696 O O . PHE A 1 97 ? -16.778 0.622 9.398 1.00 91.44 97 PHE A O 1
ATOM 703 N N . SER A 1 98 ? -16.772 -1.561 9.913 1.00 87.94 98 SER A N 1
ATOM 704 C CA . SER A 1 98 ? -18.208 -1.785 9.731 1.00 87.94 98 SER A CA 1
ATOM 705 C C . SER A 1 98 ? -18.763 -2.661 10.860 1.00 87.94 98 SER A C 1
ATOM 707 O O . SER A 1 98 ? -18.011 -3.449 11.434 1.00 87.94 98 SER A O 1
ATOM 709 N N . PRO A 1 99 ? -20.069 -2.580 11.185 1.00 89.25 99 PRO A N 1
ATOM 710 C CA . PRO A 1 99 ? -20.676 -3.457 12.186 1.00 89.25 99 PRO A CA 1
ATOM 711 C C . PRO A 1 99 ? -20.368 -4.938 11.916 1.00 89.25 99 PRO A C 1
ATOM 713 O O . PRO A 1 99 ? -20.500 -5.402 10.785 1.00 89.25 99 PRO A O 1
ATOM 716 N N . GLY A 1 100 ? -19.945 -5.669 12.951 1.00 84.31 100 GLY A N 1
ATOM 717 C CA . GLY A 1 100 ? -19.523 -7.073 12.848 1.00 84.31 100 GLY A CA 1
ATOM 718 C C . GLY A 1 100 ? -18.027 -7.290 12.580 1.00 84.31 100 GLY A C 1
ATOM 719 O O . GLY A 1 100 ? -17.598 -8.439 12.544 1.00 84.31 100 GLY A O 1
ATOM 720 N N . MET A 1 101 ? -17.244 -6.220 12.416 1.00 89.25 101 MET A N 1
ATOM 721 C CA . MET A 1 101 ? -15.776 -6.253 12.332 1.00 89.25 101 MET A CA 1
ATOM 722 C C . MET A 1 101 ? -15.139 -5.957 13.702 1.00 89.25 101 MET A C 1
ATOM 724 O O . MET A 1 101 ? -15.820 -5.452 14.599 1.00 89.25 101 MET A O 1
ATOM 728 N N . THR A 1 102 ? -13.854 -6.290 13.868 1.00 74.88 102 THR A N 1
ATOM 729 C CA . THR A 1 102 ? -13.053 -6.051 15.088 1.00 74.88 102 THR A CA 1
ATOM 730 C C . THR A 1 102 ? -12.002 -4.976 14.856 1.00 74.88 102 THR A C 1
ATOM 732 O O . THR A 1 102 ? -11.360 -4.995 13.781 1.00 74.88 102 THR A O 1
#

Radius of gyration: 15.45 Å; chains: 1; bounding box: 41×29×40 Å

Sequence (102 aa):
GDMLSDIAAMLTGSIGMLPSASLGAPDAKTKKRKALYEPVHGSAPDIAGKGIANPIAMIASFAMCLRYSFGMVDEADKLEASIAAVLDQGLRTKDIFSPGMT

Secondary structure (DSSP, 8-state):
-HHHHHHHHHHTT-GGG-EEEEEEEEPTTT--EEEEEEESS---TTTTTSS-S--HHHHHHHHHHIIIII--HHHHHHHHHHHHHHHHTT---GGG--TT--